Protein AF-B8I0D4-F1 (afdb_monomer_lite)

Radius of gyration: 12.26 Å; chains: 1; bounding box: 25×27×30 Å

pLDDT: mean 82.04, std 14.91, range [40.22, 93.81]

Organism: Ruminiclostridium cellulolyticum (strain ATCC 35319 / DSM 5812 / JCM 6584 / H10) (NCBI:txid394503)

Foldseek 3Di:
DDDDPPPPVPWDWAADDPVRVVLVVQLLVVVLVPDDPVVSVFAQFPDWTATPVRWIWTATSVRDIWTQDPVSDID

Secondary structure (DSSP, 8-state):
----TTSGGGS--B---HHHHHHHHHHHHHHHHTS-HHHHTT--EEEEEE-TTS-EEEEETTS-EEEE-TTS-B-

Sequence (75 aa):
MYCDGKEFENMKKRPLNEEQLEHMKNVHEHHVACNGTERQKNMAIIDSWVDEYGNVCVRLANNEWYHYYSNGTWG

Structure (mmCIF, N/CA/C/O backbone):
data_AF-B8I0D4-F1
#
_entry.id   AF-B8I0D4-F1
#
loop_
_atom_site.group_PDB
_atom_site.id
_atom_site.type_symbol
_atom_site.label_atom_id
_atom_site.label_alt_id
_atom_site.label_comp_id
_atom_site.label_asym_id
_atom_site.label_entity_id
_atom_site.label_seq_id
_atom_site.pdbx_PDB_ins_code
_atom_site.Cartn_x
_atom_site.Cartn_y
_atom_site.Cartn_z
_atom_site.occupancy
_atom_site.B_iso_or_equiv
_atom_site.auth_seq_id
_atom_site.auth_comp_id
_atom_site.auth_asym_id
_atom_site.auth_atom_id
_atom_site.pdbx_PDB_model_num
ATOM 1 N N . MET A 1 1 ? 15.044 -1.693 13.764 1.00 40.22 1 MET A N 1
ATOM 2 C CA . MET A 1 1 ? 14.332 -2.833 14.371 1.00 40.22 1 MET A CA 1
ATOM 3 C C . MET A 1 1 ? 14.125 -3.832 13.257 1.00 40.22 1 MET A C 1
ATOM 5 O O . MET A 1 1 ? 13.416 -3.519 12.316 1.00 40.22 1 MET A O 1
ATOM 9 N N . TYR A 1 2 ? 14.870 -4.934 13.288 1.00 41.78 2 TYR A N 1
ATOM 10 C CA . TYR A 1 2 ? 14.710 -6.033 12.341 1.00 41.78 2 TYR A CA 1
ATOM 11 C C . TYR A 1 2 ? 13.594 -6.919 12.883 1.00 41.78 2 TYR A C 1
ATOM 13 O O . TYR A 1 2 ? 13.738 -7.458 13.978 1.00 41.78 2 TYR A O 1
ATOM 21 N N . CYS A 1 3 ? 12.481 -7.023 12.164 1.00 45.12 3 CYS A N 1
ATOM 22 C CA . CYS A 1 3 ? 11.461 -8.011 12.480 1.00 45.12 3 CYS A CA 1
ATOM 23 C C . CYS A 1 3 ? 11.828 -9.312 11.768 1.00 45.12 3 CYS A C 1
ATOM 25 O O . CYS A 1 3 ? 11.740 -9.420 10.545 1.00 45.12 3 CYS A O 1
ATOM 27 N N . ASP A 1 4 ? 12.301 -10.272 12.555 1.00 42.66 4 ASP A N 1
ATOM 28 C CA . ASP A 1 4 ? 12.562 -11.642 12.141 1.00 42.66 4 ASP A CA 1
ATOM 29 C C . ASP A 1 4 ? 11.230 -12.278 11.702 1.00 42.66 4 ASP A C 1
ATOM 31 O O . ASP A 1 4 ? 10.222 -12.197 12.408 1.00 42.66 4 ASP A O 1
ATOM 35 N N . GLY A 1 5 ? 11.192 -12.877 10.509 1.00 47.47 5 GLY A N 1
ATOM 36 C CA . GLY A 1 5 ? 9.966 -13.303 9.814 1.00 47.47 5 GLY A CA 1
ATOM 37 C C . GLY A 1 5 ? 9.137 -14.404 10.492 1.00 47.47 5 GLY A C 1
ATOM 38 O O . GLY A 1 5 ? 8.243 -14.952 9.856 1.00 47.47 5 GLY A O 1
ATOM 39 N N . LYS A 1 6 ? 9.413 -14.746 11.755 1.00 46.38 6 LYS A N 1
ATOM 40 C CA . LYS A 1 6 ? 8.717 -15.787 12.526 1.00 46.38 6 LYS A CA 1
ATOM 41 C C . LYS A 1 6 ? 7.656 -15.265 13.501 1.00 46.38 6 LYS A C 1
ATOM 43 O O . LYS A 1 6 ? 6.894 -16.072 14.021 1.00 46.38 6 LYS A O 1
ATOM 48 N N . GLU A 1 7 ? 7.555 -13.953 13.724 1.00 47.56 7 GLU A N 1
ATOM 49 C CA . GLU A 1 7 ? 6.530 -13.373 14.620 1.00 47.56 7 GLU A CA 1
ATOM 50 C C . GLU A 1 7 ? 5.276 -12.854 13.888 1.00 47.56 7 GLU A C 1
ATOM 52 O O . GLU A 1 7 ? 4.228 -12.660 14.502 1.00 47.56 7 GLU A O 1
ATOM 57 N N . PHE A 1 8 ? 5.326 -12.704 12.560 1.00 51.94 8 PHE A N 1
ATOM 58 C CA . PHE A 1 8 ? 4.229 -12.121 11.772 1.00 51.94 8 PHE A CA 1
ATOM 59 C C . PHE A 1 8 ? 3.041 -13.060 11.502 1.00 51.94 8 PHE A C 1
ATOM 61 O O . PHE A 1 8 ? 1.970 -12.577 11.134 1.00 51.94 8 PHE A O 1
ATOM 68 N N . GLU A 1 9 ? 3.180 -14.379 11.679 1.00 53.00 9 GLU A N 1
ATOM 69 C CA . GLU A 1 9 ? 2.079 -15.321 11.403 1.00 53.00 9 GLU A CA 1
ATOM 70 C C . GLU A 1 9 ? 0.939 -15.250 12.437 1.00 53.00 9 GLU A C 1
ATOM 72 O O . GLU A 1 9 ? -0.177 -15.663 12.133 1.00 53.00 9 GLU A O 1
ATOM 77 N N . ASN A 1 10 ? 1.177 -14.661 13.618 1.00 54.72 10 ASN A N 1
ATOM 78 C CA . ASN A 1 10 ? 0.168 -14.503 14.677 1.00 54.72 10 ASN A CA 1
ATOM 79 C C . ASN A 1 10 ? -0.287 -13.050 14.910 1.00 54.72 10 ASN A C 1
ATOM 81 O O . ASN A 1 10 ? -1.145 -12.810 15.763 1.00 54.72 10 ASN A O 1
ATOM 85 N N . MET A 1 11 ? 0.247 -12.073 14.168 1.00 60.47 11 MET A N 1
ATOM 86 C CA . MET A 1 11 ? -0.168 -10.675 14.304 1.00 60.47 11 MET A CA 1
ATOM 87 C C . MET A 1 11 ? -1.509 -10.431 13.607 1.00 60.47 11 MET A C 1
ATOM 89 O O . MET A 1 11 ? -1.744 -10.833 12.464 1.00 60.47 11 MET A O 1
ATOM 93 N N . LYS A 1 12 ? -2.419 -9.754 14.310 1.00 67.12 12 LYS A N 1
ATOM 94 C CA . LYS A 1 12 ? -3.786 -9.504 13.850 1.00 67.12 12 LYS A CA 1
ATOM 95 C C . LYS A 1 12 ? -3.785 -8.503 12.691 1.00 67.12 12 LYS A C 1
ATOM 97 O O . LYS A 1 12 ? -3.822 -7.295 12.909 1.00 67.12 12 LYS A O 1
ATOM 102 N N . LYS A 1 13 ? -3.794 -9.011 11.458 1.00 78.94 13 LYS A N 1
ATOM 103 C CA . LYS A 1 13 ? -3.934 -8.201 10.242 1.00 78.94 13 LYS A CA 1
ATOM 104 C C . LYS A 1 13 ? -5.313 -7.554 10.203 1.00 78.94 13 LYS A C 1
ATOM 106 O O . LYS A 1 13 ? -6.331 -8.249 10.216 1.00 78.94 13 LYS A O 1
ATOM 111 N N . ARG A 1 14 ? -5.357 -6.224 10.157 1.00 87.25 14 ARG A N 1
ATOM 112 C CA . ARG A 1 14 ? -6.603 -5.476 9.955 1.00 87.25 14 ARG A CA 1
ATOM 113 C C . ARG A 1 14 ? -6.663 -4.926 8.529 1.00 87.25 14 ARG A C 1
ATOM 115 O O . ARG A 1 14 ? -5.625 -4.529 8.004 1.00 87.25 14 ARG A O 1
ATOM 122 N N . PRO A 1 15 ? -7.846 -4.888 7.898 1.00 89.56 15 PRO A N 1
ATOM 123 C CA . PRO A 1 15 ? -8.003 -4.202 6.622 1.00 89.56 15 PRO A CA 1
ATOM 124 C C . PRO A 1 15 ? -7.742 -2.698 6.788 1.00 89.56 15 PRO A C 1
ATOM 126 O O . PRO A 1 15 ? -7.986 -2.137 7.859 1.00 89.56 15 PRO A O 1
ATOM 129 N N . LEU A 1 16 ? -7.254 -2.061 5.724 1.00 90.50 16 LEU A N 1
ATOM 130 C CA . LEU A 1 16 ? -7.070 -0.611 5.667 1.00 90.50 16 LEU A CA 1
ATOM 131 C C . LEU A 1 16 ? -8.436 0.082 5.585 1.00 90.50 16 LEU A C 1
ATOM 133 O O . LEU A 1 16 ? -9.344 -0.398 4.903 1.00 90.50 16 LEU A O 1
ATOM 137 N N . ASN A 1 17 ? -8.566 1.227 6.250 1.00 92.38 17 ASN A N 1
ATOM 138 C CA . ASN A 1 17 ? -9.649 2.172 5.984 1.00 92.38 17 ASN A CA 1
ATOM 139 C C . ASN A 1 17 ? -9.344 3.023 4.727 1.00 92.38 17 ASN A C 1
ATOM 141 O O . ASN A 1 17 ? -8.274 2.901 4.130 1.00 92.38 17 ASN A O 1
ATOM 145 N N . GLU A 1 18 ? -10.284 3.877 4.309 1.00 93.06 18 GLU A N 1
ATOM 146 C CA . GLU A 1 18 ? -10.143 4.691 3.088 1.00 93.06 18 GLU A CA 1
ATOM 147 C C . GLU A 1 18 ? -8.949 5.659 3.142 1.00 93.06 18 GLU A C 1
ATOM 149 O O . GLU A 1 18 ? -8.191 5.744 2.178 1.00 93.06 18 GLU A O 1
ATOM 154 N N . GLU A 1 19 ? -8.726 6.319 4.282 1.00 91.19 19 GLU A N 1
ATOM 155 C CA . GLU A 1 19 ? -7.602 7.245 4.490 1.00 91.19 19 GLU A CA 1
ATOM 156 C C . GLU A 1 19 ? -6.251 6.518 4.403 1.00 91.19 19 GLU A C 1
ATOM 158 O O . GL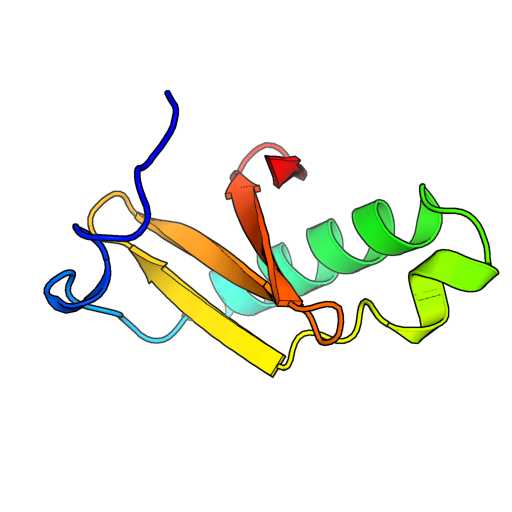U A 1 19 ? -5.325 6.961 3.726 1.00 91.19 19 GLU A O 1
ATOM 163 N N . GLN A 1 20 ? -6.151 5.342 5.024 1.00 90.69 20 GLN A N 1
ATOM 164 C CA . GLN A 1 20 ? -4.965 4.490 4.974 1.00 90.69 20 GLN A CA 1
ATOM 165 C C . GLN A 1 20 ? -4.715 3.958 3.567 1.00 90.69 20 GLN A C 1
ATOM 167 O O . GLN A 1 20 ? -3.563 3.839 3.157 1.00 90.69 20 GLN A O 1
ATOM 172 N N . LEU A 1 21 ? -5.775 3.634 2.823 1.00 92.56 21 LEU A N 1
ATOM 173 C CA . LEU A 1 21 ? -5.669 3.181 1.442 1.00 92.56 21 LEU A CA 1
ATOM 174 C C . LEU A 1 21 ? -5.157 4.300 0.527 1.00 92.56 21 LEU A C 1
ATOM 176 O O . LEU A 1 21 ? -4.330 4.042 -0.348 1.00 92.56 21 LEU A O 1
ATOM 180 N N . GLU A 1 22 ? -5.638 5.528 0.714 1.00 93.75 22 GLU A N 1
ATOM 181 C CA . GLU A 1 22 ? -5.161 6.696 -0.027 1.00 93.75 22 GLU A CA 1
ATOM 182 C C . GLU A 1 22 ? -3.700 7.006 0.313 1.00 93.75 22 GLU A C 1
ATOM 184 O O . GLU A 1 22 ? -2.862 7.097 -0.586 1.00 93.75 22 GLU A O 1
ATOM 189 N N . HIS A 1 23 ? -3.368 7.045 1.606 1.00 92.31 23 HIS A N 1
ATOM 190 C CA . HIS A 1 23 ? -1.994 7.208 2.079 1.00 92.31 23 HIS A CA 1
ATOM 191 C C . HIS A 1 23 ? -1.064 6.147 1.488 1.00 92.31 23 HIS A C 1
ATOM 193 O O . HIS A 1 23 ? -0.011 6.468 0.939 1.00 92.31 23 HIS A O 1
ATOM 199 N N . MET A 1 24 ? -1.484 4.880 1.525 1.00 93.69 24 MET A N 1
ATOM 200 C CA . MET A 1 24 ? -0.726 3.768 0.964 1.00 93.69 24 MET A CA 1
ATOM 201 C C . MET A 1 24 ? -0.409 3.990 -0.515 1.00 93.69 24 MET A C 1
ATOM 203 O O . MET A 1 24 ? 0.731 3.787 -0.922 1.00 93.69 24 MET A O 1
ATOM 207 N N . LYS A 1 25 ? -1.397 4.403 -1.317 1.00 93.06 25 LYS A N 1
ATOM 208 C CA . LYS A 1 25 ? -1.215 4.651 -2.755 1.00 93.06 25 LYS A CA 1
ATOM 209 C C . LYS A 1 25 ? -0.243 5.801 -3.013 1.00 93.06 25 LYS A C 1
ATOM 211 O O . LYS A 1 25 ? 0.638 5.649 -3.854 1.00 93.06 25 LYS A O 1
ATOM 216 N N . ASN A 1 26 ? -0.356 6.892 -2.258 1.00 92.75 26 ASN A N 1
ATOM 217 C CA . ASN A 1 26 ? 0.523 8.054 -2.400 1.00 92.75 26 ASN A CA 1
ATOM 218 C C . ASN A 1 26 ? 1.981 7.697 -2.074 1.00 92.75 26 ASN A C 1
ATOM 220 O O . ASN A 1 26 ? 2.891 7.984 -2.852 1.00 92.75 26 ASN A O 1
ATOM 224 N N . VAL A 1 27 ? 2.214 6.997 -0.958 1.00 92.25 27 VAL A N 1
ATOM 225 C CA . VAL A 1 27 ? 3.563 6.531 -0.591 1.00 92.25 27 VAL A CA 1
ATOM 226 C C . VAL A 1 27 ? 4.080 5.501 -1.591 1.00 92.25 27 VAL A C 1
ATOM 228 O O . VAL A 1 27 ? 5.254 5.543 -1.961 1.00 92.25 27 VAL A O 1
ATOM 231 N N . HIS A 1 28 ? 3.213 4.608 -2.078 1.00 92.69 28 HIS A N 1
ATOM 232 C CA . HIS A 1 28 ? 3.582 3.621 -3.087 1.00 92.69 28 HIS A CA 1
ATOM 233 C C . HIS A 1 28 ? 4.087 4.276 -4.369 1.00 92.69 28 HIS A C 1
ATOM 235 O O . HIS A 1 28 ? 5.120 3.874 -4.897 1.00 92.69 28 HIS A O 1
ATOM 241 N N . GLU A 1 29 ? 3.378 5.291 -4.859 1.00 91.31 29 GLU A N 1
ATOM 242 C CA . GLU A 1 29 ? 3.737 6.002 -6.082 1.00 91.31 29 GLU A CA 1
ATOM 243 C C . GLU A 1 29 ? 5.129 6.632 -5.965 1.00 91.31 29 GLU A C 1
ATOM 245 O O . GLU A 1 29 ? 5.981 6.419 -6.831 1.00 91.31 29 GLU A O 1
ATOM 250 N N . HIS A 1 30 ? 5.406 7.319 -4.852 1.00 90.25 30 HIS A N 1
ATOM 251 C CA . HIS A 1 30 ? 6.730 7.879 -4.580 1.00 90.25 30 HIS A CA 1
ATOM 252 C C . HIS A 1 30 ? 7.809 6.799 -4.467 1.00 90.25 30 HIS A C 1
ATOM 254 O O . HIS A 1 30 ? 8.890 6.933 -5.044 1.00 90.25 30 HIS A O 1
ATOM 260 N N . HIS A 1 31 ? 7.510 5.699 -3.778 1.00 88.75 31 HIS A N 1
ATOM 261 C CA . HIS A 1 31 ? 8.435 4.586 -3.630 1.00 88.75 31 HIS A CA 1
ATOM 262 C C . HIS A 1 31 ? 8.778 3.935 -4.982 1.00 88.75 31 HIS A C 1
ATOM 264 O O . HIS A 1 31 ? 9.948 3.665 -5.266 1.00 88.75 31 HIS A O 1
ATOM 270 N N . VAL A 1 32 ? 7.790 3.707 -5.851 1.00 88.25 32 VAL A N 1
ATOM 271 C CA . VAL A 1 32 ? 8.006 3.169 -7.203 1.00 88.25 32 VAL A CA 1
ATOM 272 C C . VAL A 1 32 ? 8.810 4.158 -8.049 1.00 88.25 32 VAL A C 1
ATOM 274 O O . VAL A 1 32 ? 9.784 3.758 -8.690 1.00 88.25 32 VAL A O 1
ATOM 277 N N . ALA A 1 33 ? 8.471 5.449 -8.004 1.00 88.00 33 ALA A N 1
ATOM 278 C CA . ALA A 1 33 ? 9.153 6.493 -8.767 1.00 88.00 33 ALA A CA 1
ATOM 279 C C . ALA A 1 33 ? 10.639 6.653 -8.391 1.00 88.00 33 ALA A C 1
ATOM 281 O O . ALA A 1 33 ? 11.459 6.944 -9.260 1.00 88.00 33 ALA A O 1
ATOM 282 N N . CYS A 1 34 ? 11.008 6.424 -7.125 1.00 87.06 34 CYS A N 1
ATOM 283 C CA . CYS A 1 34 ? 12.401 6.473 -6.665 1.00 87.06 34 CYS A CA 1
ATOM 284 C C . CYS A 1 34 ? 13.255 5.270 -7.103 1.00 87.06 34 CYS A C 1
ATOM 286 O O . CYS A 1 34 ? 14.479 5.317 -6.981 1.00 87.06 34 CYS A O 1
ATOM 288 N N . ASN A 1 35 ? 12.644 4.191 -7.593 1.00 82.06 35 ASN A N 1
ATOM 289 C CA . ASN A 1 35 ? 13.357 2.991 -8.017 1.00 82.06 35 ASN A CA 1
ATOM 290 C C . ASN A 1 35 ? 13.610 2.979 -9.533 1.00 82.06 35 ASN A C 1
ATOM 292 O O . ASN A 1 35 ? 12.836 3.520 -10.318 1.00 82.06 35 ASN A O 1
ATOM 296 N N . GLY A 1 36 ? 14.690 2.317 -9.961 1.00 83.25 36 GLY A N 1
ATOM 297 C CA . GLY A 1 36 ? 14.992 2.131 -11.385 1.00 83.25 36 GLY A CA 1
ATOM 298 C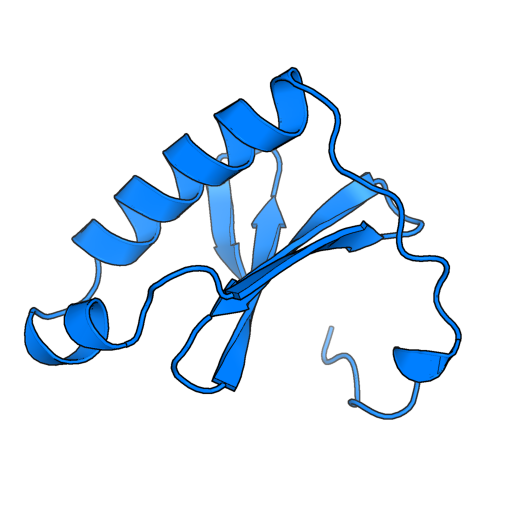 C . GLY A 1 36 ? 13.919 1.315 -12.120 1.00 83.25 36 GLY A C 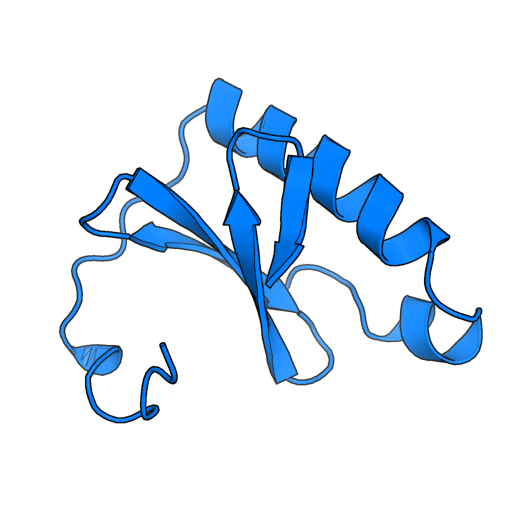1
ATOM 299 O O . GLY A 1 36 ? 13.275 0.444 -11.531 1.00 83.25 36 GLY A O 1
ATOM 300 N N . THR A 1 37 ? 13.761 1.559 -13.423 1.00 80.56 37 THR A N 1
ATOM 301 C CA . THR A 1 37 ? 12.704 0.988 -14.287 1.00 80.56 37 THR A CA 1
ATOM 302 C C . THR A 1 37 ? 12.602 -0.540 -14.257 1.00 80.56 37 THR A C 1
ATOM 304 O O . THR A 1 37 ? 11.509 -1.086 -14.398 1.00 80.56 37 THR A O 1
ATOM 307 N N . GLU A 1 38 ? 13.710 -1.257 -14.059 1.00 79.62 38 GLU A N 1
ATOM 308 C CA . GLU A 1 38 ? 13.692 -2.720 -13.926 1.00 79.62 38 GLU A CA 1
ATOM 309 C C . GLU A 1 38 ? 13.022 -3.187 -12.633 1.00 79.62 38 GLU A C 1
ATOM 311 O O . GLU A 1 38 ? 12.253 -4.148 -12.651 1.00 79.62 38 GLU A O 1
ATOM 316 N N . ARG A 1 39 ? 13.259 -2.483 -11.522 1.00 77.50 39 ARG A N 1
ATOM 317 C CA . ARG A 1 39 ? 12.689 -2.836 -10.219 1.00 77.50 39 ARG A CA 1
ATOM 318 C C . ARG A 1 39 ? 11.195 -2.532 -10.168 1.00 77.50 39 ARG A C 1
ATOM 320 O O . ARG A 1 39 ? 10.439 -3.357 -9.664 1.00 77.50 39 ARG A O 1
ATOM 327 N N . GLN A 1 40 ? 10.765 -1.421 -10.772 1.00 81.81 40 GLN A N 1
ATOM 328 C CA . GLN A 1 40 ? 9.359 -0.992 -10.824 1.00 81.81 40 GLN A CA 1
ATOM 329 C C . GLN A 1 40 ? 8.407 -2.086 -11.334 1.00 81.81 40 GLN A C 1
ATOM 331 O O . GLN A 1 40 ? 7.295 -2.221 -10.827 1.00 81.81 40 GLN A O 1
ATOM 336 N N . LYS A 1 41 ? 8.851 -2.919 -12.287 1.00 81.31 41 LYS A N 1
ATOM 337 C CA . LYS A 1 41 ? 8.038 -3.998 -12.880 1.00 81.31 41 LYS A CA 1
ATOM 338 C C . LYS A 1 41 ? 7.537 -5.022 -11.860 1.00 81.31 41 LYS A C 1
ATOM 340 O O . LYS A 1 41 ? 6.480 -5.606 -12.067 1.00 81.31 41 LYS A O 1
ATOM 345 N N . ASN A 1 42 ? 8.272 -5.218 -10.767 1.00 87.00 42 ASN A N 1
ATOM 346 C CA . ASN A 1 42 ? 7.935 -6.185 -9.724 1.00 87.00 42 ASN A CA 1
ATOM 347 C C . ASN A 1 42 ? 7.490 -5.504 -8.420 1.00 87.00 42 ASN A C 1
ATOM 349 O O . ASN A 1 42 ? 7.482 -6.133 -7.367 1.00 87.00 42 ASN A O 1
ATOM 353 N N . MET A 1 43 ? 7.120 -4.222 -8.463 1.00 87.88 43 MET A N 1
ATOM 354 C CA . MET A 1 43 ? 6.702 -3.477 -7.274 1.00 87.88 43 MET A CA 1
ATOM 355 C C . MET A 1 43 ? 5.18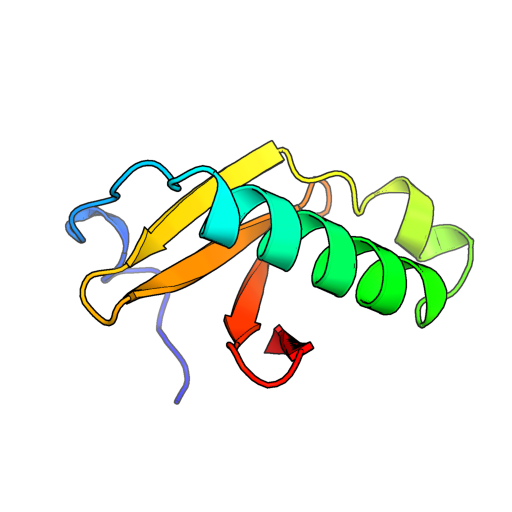7 -3.417 -7.077 1.00 87.88 43 MET A C 1
ATOM 357 O O . MET A 1 43 ? 4.748 -2.752 -6.156 1.00 87.88 43 MET A O 1
ATOM 361 N N . ALA A 1 44 ? 4.369 -4.107 -7.874 1.00 90.69 44 ALA A N 1
ATOM 362 C CA . ALA A 1 44 ? 2.924 -4.113 -7.645 1.00 90.69 44 ALA A CA 1
ATOM 363 C C . ALA A 1 44 ? 2.585 -4.612 -6.227 1.00 90.69 44 ALA A C 1
ATOM 365 O O . ALA A 1 44 ? 3.111 -5.639 -5.794 1.00 90.69 44 ALA A O 1
ATOM 366 N N . ILE A 1 45 ? 1.704 -3.902 -5.517 1.00 91.88 45 ILE A N 1
ATOM 367 C CA . ILE A 1 45 ? 1.189 -4.339 -4.214 1.00 91.88 45 ILE A CA 1
ATOM 368 C C . ILE A 1 45 ? 0.318 -5.583 -4.425 1.00 91.88 45 ILE A C 1
ATOM 370 O O . ILE A 1 45 ? -0.648 -5.545 -5.185 1.00 91.88 45 ILE A O 1
ATOM 374 N N . ILE A 1 46 ? 0.660 -6.677 -3.744 1.00 93.81 46 ILE A N 1
ATOM 375 C CA . ILE A 1 46 ? -0.074 -7.952 -3.787 1.00 93.81 46 ILE A CA 1
ATOM 376 C C . ILE A 1 46 ? -0.842 -8.244 -2.494 1.00 93.81 46 ILE A C 1
ATOM 378 O O . ILE A 1 46 ? -1.767 -9.050 -2.510 1.00 93.81 46 ILE A O 1
ATOM 382 N N . ASP A 1 47 ? -0.462 -7.613 -1.383 1.00 91.81 47 ASP A N 1
ATOM 383 C CA . ASP A 1 47 ? -1.162 -7.705 -0.100 1.00 91.81 47 ASP A CA 1
ATOM 384 C C . ASP A 1 47 ? -0.911 -6.429 0.713 1.00 91.81 47 ASP A C 1
ATOM 386 O O . ASP A 1 47 ? 0.159 -5.822 0.609 1.00 91.81 47 ASP A O 1
ATOM 390 N N . SER A 1 48 ? -1.886 -6.018 1.519 1.00 93.31 48 SER A N 1
ATOM 391 C CA . SER A 1 48 ? -1.779 -4.832 2.373 1.00 93.31 48 SER A CA 1
ATOM 392 C C . SER A 1 48 ? -2.644 -4.974 3.616 1.00 93.31 48 SER A C 1
ATOM 394 O O . SER A 1 48 ? -3.812 -5.351 3.517 1.00 93.31 48 SER A O 1
ATOM 396 N N . TRP A 1 49 ? -2.101 -4.632 4.779 1.00 92.31 49 TRP A N 1
ATOM 397 C CA . TRP A 1 49 ? -2.828 -4.678 6.045 1.00 92.31 49 TRP A CA 1
ATOM 398 C C . TRP A 1 49 ? -2.312 -3.617 7.014 1.00 92.31 49 TRP A C 1
ATOM 400 O O . TRP A 1 49 ? -1.246 -3.043 6.822 1.00 92.31 49 TRP A O 1
ATOM 410 N N . VAL A 1 50 ? -3.073 -3.368 8.072 1.00 90.06 50 VAL A N 1
ATOM 411 C CA . VAL A 1 50 ? -2.653 -2.543 9.203 1.00 90.06 50 VAL A CA 1
ATOM 412 C C . VAL A 1 50 ? -2.184 -3.461 10.323 1.00 90.06 50 VAL A C 1
ATOM 414 O O . VAL A 1 50 ? -2.894 -4.413 10.677 1.00 90.06 50 VAL A O 1
ATOM 417 N N . ASP A 1 51 ? -1.004 -3.185 10.872 1.00 85.69 51 ASP A N 1
ATOM 418 C CA . ASP A 1 51 ? -0.473 -3.903 12.032 1.00 85.69 51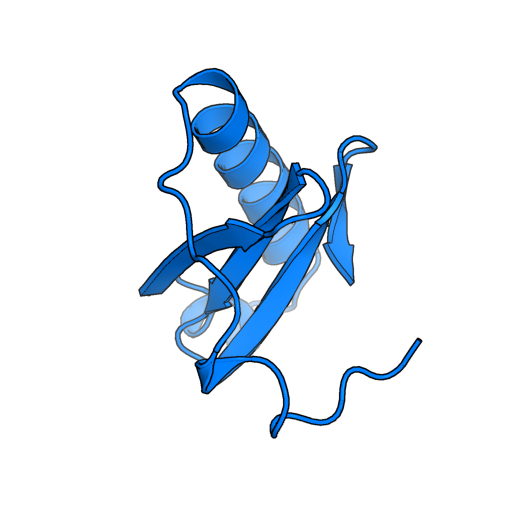 ASP A CA 1
ATOM 419 C C . ASP A 1 51 ? -1.164 -3.483 13.352 1.00 85.69 51 ASP A C 1
ATOM 421 O O . ASP A 1 51 ? -2.125 -2.696 13.399 1.00 85.69 51 ASP A O 1
ATOM 425 N N . GLU A 1 52 ? -0.705 -4.056 14.462 1.00 81.88 52 GLU A N 1
ATOM 426 C CA . GLU A 1 52 ? -1.191 -3.720 15.804 1.00 81.88 52 GLU A CA 1
ATOM 427 C C . GLU A 1 52 ? -0.804 -2.304 16.262 1.00 81.88 52 GLU A C 1
ATOM 429 O O . GLU A 1 52 ? -1.494 -1.724 17.099 1.00 81.88 52 GLU A O 1
ATOM 434 N N . TYR A 1 53 ? 0.236 -1.723 15.662 1.00 82.12 53 TYR A N 1
ATOM 435 C CA . TYR A 1 53 ? 0.742 -0.381 15.946 1.00 82.12 53 TYR A CA 1
ATOM 436 C C . TYR A 1 53 ? 0.090 0.705 15.075 1.00 82.12 53 TYR A C 1
ATOM 438 O O . TYR A 1 53 ? 0.304 1.893 15.310 1.00 82.12 53 TYR A O 1
ATOM 446 N N . GLY A 1 54 ? -0.738 0.318 14.101 1.00 81.00 54 GLY A N 1
ATOM 447 C CA . GLY A 1 54 ? -1.406 1.237 13.183 1.00 81.00 54 GLY A CA 1
ATOM 448 C C . GLY A 1 54 ? -0.599 1.579 11.928 1.00 81.00 54 GLY A C 1
ATOM 449 O O . GLY A 1 54 ? -1.025 2.457 11.179 1.00 81.00 54 GLY A O 1
ATOM 450 N N . ASN A 1 55 ? 0.523 0.902 11.673 1.00 86.06 55 ASN A N 1
ATOM 451 C CA . ASN A 1 55 ? 1.303 1.094 10.454 1.00 86.06 55 ASN A CA 1
ATOM 452 C C . ASN A 1 55 ? 0.660 0.359 9.282 1.00 86.06 55 ASN A C 1
ATOM 454 O O . ASN A 1 55 ? 0.119 -0.739 9.434 1.00 86.06 55 ASN A O 1
ATOM 458 N N . VAL A 1 56 ? 0.767 0.952 8.095 1.00 90.50 56 VAL A N 1
ATOM 459 C CA . VAL A 1 56 ? 0.368 0.302 6.849 1.00 90.50 56 VAL A CA 1
ATOM 460 C C . VAL A 1 56 ? 1.500 -0.607 6.387 1.00 90.50 56 VAL A C 1
ATOM 462 O O . VAL A 1 56 ? 2.569 -0.137 6.007 1.00 90.50 56 VAL A O 1
ATOM 465 N N . CYS A 1 57 ? 1.260 -1.910 6.399 1.00 91.75 57 CYS A N 1
ATOM 466 C CA . CYS A 1 57 ? 2.145 -2.922 5.845 1.00 91.75 57 CYS A CA 1
ATOM 467 C C . CYS A 1 57 ? 1.722 -3.240 4.411 1.00 91.75 57 CYS A C 1
ATOM 469 O O . CYS A 1 57 ? 0.537 -3.425 4.129 1.00 91.75 57 CYS A O 1
ATOM 471 N N . VAL A 1 58 ? 2.695 -3.362 3.517 1.00 91.94 58 VAL A N 1
ATOM 472 C CA . VAL A 1 58 ? 2.482 -3.694 2.107 1.00 91.94 58 VAL A CA 1
ATOM 473 C C . VAL A 1 58 ? 3.470 -4.751 1.668 1.00 91.94 58 VAL A C 1
ATOM 475 O O . VAL A 1 58 ? 4.671 -4.639 1.904 1.00 91.94 58 VAL A O 1
ATOM 478 N N . ARG A 1 59 ? 2.959 -5.767 0.982 1.00 92.00 59 ARG A N 1
ATOM 479 C CA . ARG A 1 59 ? 3.746 -6.802 0.323 1.00 92.00 59 ARG A CA 1
ATOM 480 C C . ARG A 1 59 ? 3.733 -6.548 -1.173 1.00 92.00 59 ARG A C 1
ATOM 482 O O . ARG A 1 59 ? 2.666 -6.375 -1.762 1.00 92.00 59 ARG A O 1
ATOM 489 N N . LEU A 1 60 ? 4.909 -6.548 -1.783 1.00 91.56 60 LEU A N 1
ATOM 490 C CA . LEU A 1 60 ? 5.082 -6.312 -3.210 1.00 91.56 60 LEU A CA 1
ATOM 491 C C . LEU A 1 60 ? 5.316 -7.631 -3.965 1.00 91.56 60 LEU A C 1
ATOM 493 O O . LEU A 1 60 ? 5.702 -8.651 -3.387 1.00 91.56 60 LEU A O 1
ATOM 497 N N . ALA A 1 61 ? 5.091 -7.613 -5.279 1.00 90.81 61 ALA A N 1
ATOM 498 C CA . ALA A 1 61 ? 5.240 -8.775 -6.159 1.00 90.81 61 ALA A CA 1
ATOM 499 C C . ALA A 1 61 ? 6.678 -9.329 -6.226 1.00 90.81 61 ALA A C 1
ATOM 501 O O . ALA A 1 61 ? 6.880 -10.500 -6.539 1.00 90.81 61 ALA A O 1
ATOM 502 N N . ASN A 1 62 ? 7.681 -8.521 -5.887 1.00 87.19 62 ASN A N 1
ATOM 503 C CA . ASN A 1 62 ? 9.082 -8.926 -5.772 1.00 87.19 62 ASN A CA 1
ATOM 504 C C . ASN A 1 62 ? 9.402 -9.699 -4.476 1.00 87.19 62 ASN A C 1
ATOM 506 O O . ASN A 1 62 ? 10.573 -9.951 -4.205 1.00 87.19 62 ASN A O 1
ATOM 510 N N . ASN A 1 63 ? 8.384 -10.083 -3.697 1.00 86.81 63 ASN A N 1
ATOM 511 C CA . ASN A 1 63 ? 8.490 -10.710 -2.376 1.00 86.81 63 ASN A CA 1
ATOM 512 C C . ASN A 1 63 ? 9.105 -9.827 -1.279 1.00 86.81 63 ASN A C 1
ATOM 514 O O . ASN A 1 63 ? 9.315 -10.314 -0.168 1.00 86.81 63 ASN A O 1
ATOM 518 N N . GLU A 1 64 ? 9.346 -8.543 -1.545 1.00 88.06 64 GLU A N 1
ATOM 519 C CA . GLU A 1 64 ? 9.692 -7.576 -0.509 1.00 88.06 64 GLU A CA 1
ATOM 520 C C . GLU A 1 64 ? 8.423 -7.091 0.202 1.00 88.06 64 GLU A C 1
ATOM 522 O O . GLU A 1 64 ? 7.309 -7.114 -0.334 1.00 88.06 64 GLU A O 1
ATOM 527 N N . TRP A 1 65 ? 8.601 -6.648 1.437 1.00 88.56 65 TRP A N 1
ATOM 528 C CA . TRP A 1 65 ? 7.553 -6.048 2.244 1.00 88.56 65 TRP A CA 1
ATOM 529 C C . TRP A 1 65 ? 8.076 -4.749 2.843 1.00 88.56 65 TRP A C 1
ATOM 531 O O . TRP A 1 65 ? 9.273 -4.612 3.081 1.00 88.56 65 TRP A O 1
ATOM 541 N N . TYR A 1 66 ? 7.170 -3.800 3.039 1.00 90.12 66 TYR A N 1
ATOM 542 C CA . TYR A 1 66 ? 7.486 -2.464 3.523 1.00 90.12 66 TYR A CA 1
ATOM 543 C C . TYR A 1 66 ? 6.415 -1.977 4.488 1.00 90.12 66 TYR A C 1
ATOM 545 O O . TYR A 1 66 ? 5.232 -2.300 4.349 1.00 90.12 66 TYR A O 1
ATOM 553 N N . HIS A 1 67 ? 6.828 -1.142 5.428 1.00 90.69 67 HIS A N 1
ATOM 554 C CA . HIS A 1 67 ? 5.955 -0.297 6.221 1.00 90.69 67 HIS A CA 1
ATOM 555 C C . HIS A 1 67 ? 5.887 1.086 5.601 1.00 90.69 67 HIS A C 1
ATOM 557 O O . HIS A 1 67 ? 6.912 1.732 5.416 1.00 90.69 67 HIS A O 1
ATOM 563 N N . TYR A 1 68 ? 4.684 1.548 5.278 1.00 90.31 68 TYR A N 1
ATOM 564 C CA . TYR A 1 68 ? 4.441 2.912 4.828 1.00 90.31 68 TYR A CA 1
ATOM 565 C C . TYR A 1 68 ? 4.045 3.750 6.035 1.00 90.31 68 TYR A C 1
ATOM 567 O O . TYR A 1 68 ? 2.935 3.651 6.564 1.00 90.31 68 TYR A O 1
ATOM 575 N N . TYR A 1 69 ? 4.997 4.552 6.498 1.00 86.75 69 TYR A N 1
ATOM 5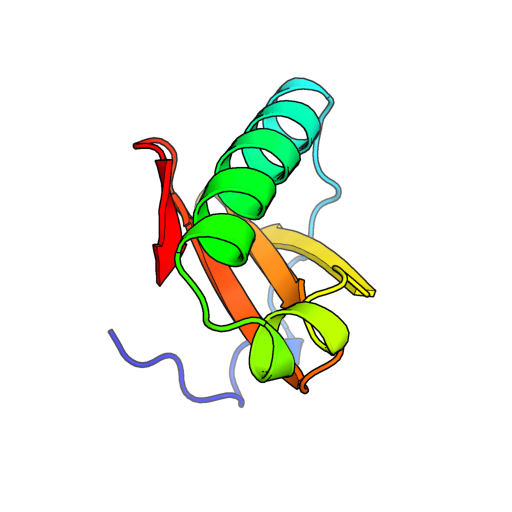76 C CA . TYR A 1 69 ? 4.850 5.395 7.672 1.00 86.75 69 TYR A CA 1
ATOM 577 C C . TYR A 1 69 ? 3.991 6.622 7.358 1.00 86.75 69 TYR A C 1
ATOM 579 O O . TYR A 1 69 ? 3.932 7.092 6.220 1.00 86.75 69 TYR A O 1
ATOM 587 N N . SER A 1 70 ? 3.345 7.188 8.377 1.00 83.62 70 SER A N 1
ATOM 588 C CA . SER A 1 70 ? 2.465 8.363 8.246 1.00 83.62 70 SER A CA 1
ATOM 589 C C . SER A 1 70 ? 3.169 9.621 7.727 1.00 83.62 70 SER A C 1
ATOM 591 O O . SER A 1 70 ? 2.532 10.501 7.163 1.00 83.62 70 SER A O 1
ATOM 593 N N . ASN A 1 71 ? 4.492 9.702 7.867 1.00 84.62 71 ASN A N 1
ATOM 594 C CA . ASN A 1 71 ? 5.315 10.796 7.344 1.00 84.62 71 ASN A CA 1
ATOM 595 C C . ASN A 1 71 ? 5.628 10.676 5.836 1.00 84.62 71 ASN A C 1
ATOM 597 O O . ASN A 1 71 ? 6.409 11.470 5.316 1.00 84.62 71 ASN A O 1
ATOM 601 N N . GLY A 1 72 ? 5.079 9.668 5.154 1.00 82.44 72 GLY A N 1
ATOM 602 C CA . GLY A 1 72 ? 5.310 9.412 3.734 1.00 82.44 72 GLY A CA 1
ATOM 603 C C . GLY A 1 72 ? 6.601 8.650 3.413 1.00 82.44 72 GLY A C 1
ATOM 604 O O . GLY A 1 72 ? 6.942 8.495 2.243 1.00 82.44 72 GLY A O 1
ATOM 605 N N . THR A 1 73 ? 7.330 8.176 4.427 1.00 86.44 73 THR A N 1
ATOM 606 C CA . THR A 1 73 ? 8.524 7.334 4.245 1.00 86.44 73 THR A CA 1
ATOM 607 C C . THR A 1 73 ? 8.169 5.848 4.259 1.00 86.44 73 THR A C 1
ATOM 609 O O . THR A 1 73 ? 7.098 5.461 4.732 1.00 86.44 73 THR A O 1
ATOM 612 N N . TRP A 1 74 ? 9.072 5.008 3.749 1.00 87.06 74 TRP A N 1
ATOM 613 C CA . TRP A 1 74 ? 8.930 3.553 3.769 1.00 87.06 74 TRP A CA 1
ATOM 614 C C . TRP A 1 74 ? 10.183 2.864 4.321 1.00 87.06 74 TRP A C 1
ATOM 616 O O . TRP A 1 74 ? 11.288 3.394 4.177 1.00 87.06 74 TRP A O 1
ATOM 626 N N . GLY A 1 75 ? 10.017 1.694 4.946 1.00 81.62 75 GLY A N 1
ATOM 627 C CA . GLY A 1 75 ? 11.118 0.908 5.518 1.00 81.62 75 GLY A CA 1
ATOM 628 C C . GLY A 1 75 ? 10.733 -0.494 5.951 1.00 81.62 75 GLY A C 1
ATOM 629 O O . GLY A 1 75 ? 9.533 -0.831 5.846 1.00 81.62 75 GLY A O 1
#